Protein AF-A0A1B6NTG0-F1 (afdb_monomer)

pLDDT: mean 96.65, std 2.58, range [84.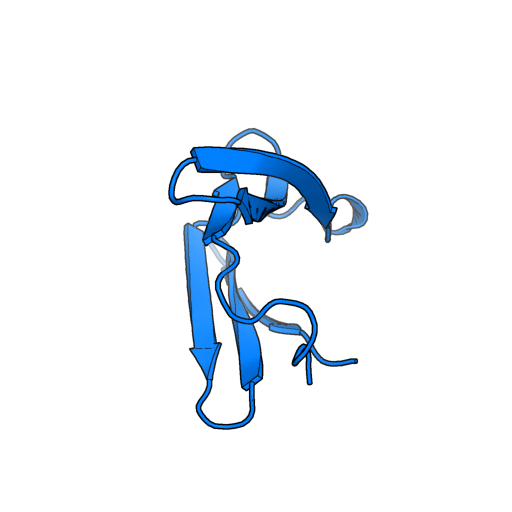19, 98.62]

Radius of gyration: 12.17 Å; Cα contacts (8 Å, |Δi|>4): 147; chains: 1; bounding box: 30×25×30 Å

Sequence (70 aa):
MFKEWNGDVLVGSLKFTHLRRIKVEDGKPAEQFEYVRDNHARIRDVEVGPEGAIYLLTDAPNGKVLKLTK

Foldseek 3Di:
DPPVLVQWDWDFAQPQGWIKTFDADPNDTDDIDTPPSVVSFRWDDWDQDPVGWIWTWTDDPPIDIDTDDD

Secondary structure (DSSP, 8-state):
--GGGTT-EEEEETTTTEEEEEEEETTEEEEEEEE-GGG---EEEEEE-TTSPEEEEE-STT--EEEE--

Solvent-accessible surface area (backbone atoms only — not comparable to full-atom values): 4077 Å² total; per-residue (Å²): 83,61,71,92,50,72,77,42,48,77,44,49,26,55,91,78,12,24,42,36,40,33,37,55,55,96,91,36,85,57,64,71,48,81,40,65,52,91,69,66,42,24,22,67,41,72,47,75,45,96,83,41,35,42,37,35,34,37,65,52,100,83,50,48,79,45,79,48,75,114

Organism: NCBI:txid412755

Nearest PDB structures (foldseek):
  7cgz-assembly1_A  TM=9.534E-01  e=1.323E-04  Serratia sp. FS14
  7cdy-assembly2_B  TM=9.550E-01  e=1.857E-04  Serratia sp. FS14
  7cgz-assembly1_B  TM=9.584E-01  e=2.200E-04  Serratia sp. FS14
  7cdy-assembly1_A  TM=9.556E-01  e=7.635E-04  Serratia sp. FS14
  2g8s-assembly2_B  TM=9.307E-01  e=8.549E-04  Escherichia coli K-12

InterPro domains:
  IPR011041 Soluble quinoprotein glucose/sorbosone dehydrogenase, beta-propeller domain superfamily [SSF50952] (5-68)
  IPR011042 Six-bladed beta-propeller, TolB-like [G3DSA:2.120.10.30] (1-70)
  IPR012938 Glucose/Sorbosone dehydrogenase [PF07995] (1-67)

Structure (mmCIF, N/CA/C/O backbone):
data_AF-A0A1B6NTG0-F1
#
_entry.id   AF-A0A1B6NTG0-F1
#
loop_
_atom_site.group_PDB
_atom_site.id
_atom_site.type_symbol
_atom_site.label_atom_id
_atom_site.label_alt_id
_atom_site.label_comp_id
_atom_site.label_asym_id
_atom_site.label_entity_id
_atom_site.label_seq_id
_atom_site.pdbx_PDB_ins_code
_atom_site.Cartn_x
_atom_site.Cartn_y
_atom_site.Cartn_z
_atom_site.occupancy
_atom_site.B_iso_or_equiv
_atom_site.auth_seq_id
_atom_site.auth_comp_id
_atom_site.auth_asym_id
_atom_site.auth_atom_id
_atom_site.pdbx_PDB_model_num
ATOM 1 N N . MET A 1 1 ? 0.315 -10.143 10.660 1.00 88.19 1 MET A N 1
ATOM 2 C CA . MET A 1 1 ? -0.757 -9.541 9.832 1.00 88.19 1 MET A CA 1
ATOM 3 C C . MET A 1 1 ? -1.236 -8.267 10.495 1.00 88.19 1 MET A C 1
ATOM 5 O O . MET A 1 1 ? -1.173 -8.199 11.719 1.00 88.19 1 MET A O 1
ATOM 9 N N . PHE A 1 2 ? -1.657 -7.276 9.711 1.00 93.38 2 PHE A N 1
ATOM 10 C CA . PHE A 1 2 ? -1.890 -5.898 10.169 1.00 93.38 2 PHE A CA 1
ATOM 11 C C . PHE A 1 2 ? -3.327 -5.688 10.674 1.00 93.38 2 PHE A C 1
ATOM 13 O O . PHE A 1 2 ? -4.079 -4.892 10.119 1.00 93.38 2 PHE A O 1
ATOM 20 N N . LYS A 1 3 ? -3.739 -6.422 11.718 1.00 92.44 3 LYS A N 1
ATOM 21 C CA . LYS A 1 3 ? -5.101 -6.303 12.287 1.00 92.44 3 LYS A CA 1
ATOM 22 C C . LYS A 1 3 ? -5.392 -4.891 12.802 1.00 92.44 3 LYS A C 1
ATOM 24 O O . LYS A 1 3 ? -6.534 -4.448 12.777 1.00 92.44 3 LYS A O 1
ATOM 29 N N . GLU A 1 4 ? -4.351 -4.192 13.246 1.00 93.62 4 GLU A N 1
ATOM 30 C CA . GLU A 1 4 ? -4.397 -2.807 13.712 1.00 93.62 4 GLU A CA 1
ATOM 31 C C . GLU A 1 4 ? -4.729 -1.777 12.613 1.00 93.62 4 GLU A C 1
ATOM 33 O O . GLU A 1 4 ? -4.889 -0.605 12.938 1.00 93.62 4 GLU A O 1
ATOM 38 N N . TRP A 1 5 ? -4.785 -2.177 11.334 1.00 95.56 5 TRP A N 1
ATOM 39 C CA . TRP A 1 5 ? -5.104 -1.300 10.192 1.00 95.56 5 TRP A CA 1
ATOM 40 C C . TRP A 1 5 ? -6.509 -1.555 9.622 1.00 95.56 5 TRP A C 1
ATOM 42 O O . TRP A 1 5 ? -6.858 -1.029 8.569 1.00 95.56 5 TRP A O 1
ATOM 52 N N . ASN A 1 6 ? -7.330 -2.381 10.276 1.00 94.50 6 ASN A N 1
ATOM 53 C CA . ASN A 1 6 ? -8.702 -2.623 9.831 1.00 94.50 6 ASN A CA 1
ATOM 54 C C . ASN A 1 6 ? -9.529 -1.329 9.869 1.00 94.50 6 ASN A C 1
ATOM 56 O O . ASN A 1 6 ? -9.651 -0.705 10.918 1.00 94.50 6 ASN A O 1
ATOM 60 N N . GLY A 1 7 ? -10.132 -0.974 8.732 1.00 95.56 7 GLY A N 1
ATOM 61 C CA . GLY A 1 7 ? -10.889 0.271 8.565 1.00 95.56 7 GLY A CA 1
ATOM 62 C C . GLY A 1 7 ? -10.048 1.461 8.092 1.00 95.56 7 GLY A C 1
ATOM 63 O O . GLY A 1 7 ? -10.621 2.472 7.689 1.00 95.56 7 GLY A O 1
ATOM 64 N N . ASP A 1 8 ? -8.718 1.334 8.066 1.00 97.88 8 ASP A N 1
ATOM 65 C CA . ASP A 1 8 ? -7.838 2.340 7.473 1.00 97.88 8 ASP A CA 1
ATOM 66 C C . ASP A 1 8 ? -7.884 2.269 5.939 1.00 97.88 8 ASP A C 1
ATOM 68 O O . ASP A 1 8 ? -8.136 1.222 5.338 1.00 97.88 8 ASP A O 1
ATOM 72 N N . VAL A 1 9 ? -7.557 3.387 5.290 1.00 98.19 9 VAL A N 1
ATOM 73 C CA . VAL A 1 9 ? -7.361 3.443 3.837 1.00 98.19 9 VAL A CA 1
ATOM 74 C C . VAL A 1 9 ? -5.879 3.304 3.514 1.00 98.19 9 VAL A C 1
ATOM 76 O O . VAL A 1 9 ? -5.033 4.012 4.070 1.00 98.19 9 VAL A O 1
ATOM 79 N N . LEU A 1 10 ? -5.567 2.417 2.571 1.00 98.38 10 LEU A N 1
ATOM 80 C CA . LEU A 1 10 ? -4.223 2.217 2.040 1.00 98.38 10 LEU A CA 1
ATOM 81 C C . LEU A 1 10 ? -4.127 2.791 0.626 1.00 98.38 10 LEU A C 1
ATOM 83 O O . LEU A 1 10 ? -4.970 2.507 -0.219 1.00 98.38 10 LEU A O 1
ATOM 87 N N . VAL A 1 11 ? -3.100 3.601 0.363 1.00 98.25 11 VAL A N 1
ATOM 88 C CA . VAL A 1 11 ? -2.918 4.272 -0.932 1.00 98.25 11 VAL A CA 1
ATOM 89 C C . VAL A 1 11 ? -1.475 4.141 -1.405 1.00 98.25 11 VAL A C 1
ATOM 91 O O . VAL A 1 11 ? -0.535 4.505 -0.694 1.00 98.25 11 VAL A O 1
ATOM 94 N N . GLY A 1 12 ? -1.291 3.652 -2.630 1.00 98.25 12 GLY A N 1
ATOM 95 C CA . GLY A 1 12 ? -0.001 3.662 -3.314 1.00 98.25 12 GLY A CA 1
ATOM 96 C C . GLY A 1 12 ? 0.366 5.061 -3.815 1.00 98.25 12 GLY A C 1
ATOM 97 O O . GLY A 1 12 ? -0.482 5.800 -4.312 1.00 98.25 12 GLY A O 1
ATOM 98 N N . SER A 1 13 ? 1.637 5.445 -3.697 1.00 98.12 13 SER A N 1
ATOM 99 C CA . SER A 1 13 ? 2.146 6.716 -4.210 1.00 98.12 13 SER A CA 1
ATOM 100 C C . SER A 1 13 ? 3.185 6.500 -5.305 1.00 98.12 13 SER A C 1
ATOM 102 O O . SER A 1 13 ? 4.290 6.009 -5.061 1.00 98.12 13 SER A O 1
ATOM 104 N N . LEU A 1 14 ? 2.849 6.934 -6.522 1.00 98.12 14 LEU A N 1
ATOM 105 C CA . LEU A 1 14 ? 3.754 6.883 -7.668 1.00 98.12 14 LEU A CA 1
ATOM 106 C C . LEU A 1 14 ? 4.879 7.917 -7.549 1.00 98.12 14 LEU A C 1
ATOM 108 O O . LEU A 1 14 ? 6.048 7.568 -7.642 1.00 98.12 14 LEU A O 1
ATOM 112 N N . LYS A 1 15 ? 4.551 9.201 -7.356 1.00 97.38 15 LYS A N 1
ATOM 113 C CA . LYS A 1 15 ? 5.557 10.280 -7.343 1.00 97.38 15 LYS A CA 1
ATOM 114 C C . LYS A 1 15 ? 6.422 10.259 -6.083 1.00 97.38 15 LYS A C 1
ATOM 116 O O . LYS A 1 15 ? 7.613 10.519 -6.175 1.00 97.38 15 LYS A O 1
ATOM 121 N N . PHE A 1 16 ? 5.821 9.984 -4.925 1.00 97.56 16 PHE A N 1
ATOM 122 C CA . PHE A 1 16 ? 6.518 10.054 -3.634 1.00 97.56 16 PHE A CA 1
ATOM 123 C C . PHE A 1 16 ? 7.037 8.697 -3.137 1.00 97.56 16 PHE A C 1
ATOM 125 O O . PHE A 1 16 ? 7.635 8.653 -2.064 1.00 97.56 16 PHE A O 1
ATOM 132 N N . THR A 1 17 ? 6.813 7.635 -3.926 1.00 97.81 17 THR A N 1
ATOM 133 C CA . THR A 1 17 ? 7.414 6.299 -3.772 1.00 97.81 17 THR A CA 1
ATOM 134 C C . THR A 1 17 ? 7.221 5.686 -2.388 1.00 97.81 17 THR A C 1
ATOM 136 O O . THR A 1 17 ? 8.182 5.356 -1.696 1.00 97.81 17 THR A O 1
ATOM 139 N N . HIS A 1 18 ? 5.966 5.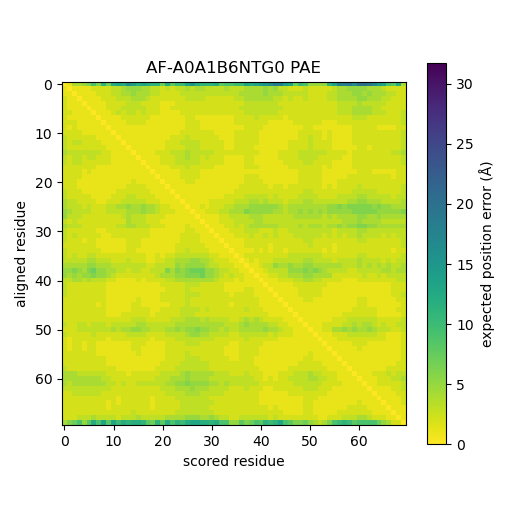572 -1.951 1.00 98.25 18 HIS A N 1
ATOM 140 C CA . HIS A 1 18 ? 5.629 5.035 -0.632 1.00 98.25 18 HIS A CA 1
ATOM 141 C C . HIS A 1 18 ? 4.230 4.417 -0.591 1.00 98.25 18 HIS A C 1
ATOM 143 O O . HIS A 1 18 ? 3.397 4.668 -1.466 1.00 98.25 18 HIS A O 1
ATOM 149 N N . LEU A 1 19 ? 3.970 3.643 0.462 1.00 98.38 19 LEU A N 1
ATOM 150 C CA . LEU A 1 19 ? 2.627 3.238 0.876 1.00 98.38 19 LEU A CA 1
ATOM 151 C C . LEU A 1 19 ? 2.118 4.237 1.919 1.00 98.38 19 LEU A C 1
ATOM 153 O O . LEU A 1 19 ? 2.752 4.421 2.958 1.00 98.38 19 LEU A O 1
ATOM 157 N N . ARG A 1 20 ? 0.982 4.882 1.661 1.00 98.38 20 ARG A N 1
ATOM 158 C CA . ARG A 1 20 ? 0.282 5.740 2.623 1.00 98.38 20 ARG A CA 1
ATOM 159 C C . ARG A 1 20 ? -0.772 4.914 3.355 1.00 98.38 20 ARG A C 1
ATOM 161 O O . ARG A 1 20 ? -1.569 4.246 2.705 1.00 98.38 20 ARG A O 1
ATOM 168 N N . ARG A 1 21 ? -0.823 5.033 4.680 1.00 98.25 21 ARG A N 1
ATOM 169 C CA . ARG A 1 21 ? -1.967 4.611 5.500 1.00 98.25 21 ARG A CA 1
ATOM 170 C C . ARG A 1 21 ? -2.661 5.839 6.059 1.00 98.25 21 ARG A C 1
ATOM 172 O O . ARG A 1 21 ? -1.988 6.718 6.592 1.00 98.25 21 ARG A O 1
ATOM 179 N N . ILE A 1 22 ? -3.978 5.889 5.949 1.00 98.50 22 ILE A N 1
ATOM 180 C CA . ILE A 1 22 ? -4.817 6.960 6.479 1.00 98.50 22 ILE A CA 1
ATOM 181 C C . ILE A 1 22 ? -5.772 6.318 7.476 1.00 98.50 22 ILE A C 1
ATOM 183 O O . ILE A 1 22 ? -6.581 5.479 7.081 1.00 98.50 22 ILE A O 1
ATOM 187 N N . LYS A 1 23 ? -5.683 6.713 8.748 1.00 98.31 23 LYS A N 1
ATOM 188 C CA . LYS A 1 23 ? -6.699 6.335 9.730 1.00 98.31 23 LYS A CA 1
ATOM 189 C C . LYS A 1 23 ? -8.022 7.003 9.380 1.00 98.31 23 LYS A C 1
ATOM 191 O O . LYS A 1 23 ? -8.032 8.168 8.972 1.00 98.31 23 LYS A O 1
ATOM 196 N N . VAL A 1 24 ? -9.119 6.276 9.553 1.00 98.12 24 VAL A N 1
ATOM 197 C CA . VAL A 1 24 ? -10.474 6.802 9.358 1.00 98.12 24 VAL A CA 1
ATOM 198 C C . VAL A 1 24 ? -11.189 6.853 10.703 1.00 98.12 24 VAL A C 1
ATOM 200 O O . VAL A 1 24 ? -11.393 5.825 11.341 1.00 98.12 24 VAL A O 1
ATOM 203 N N . GLU A 1 25 ? -11.592 8.052 11.114 1.00 96.81 25 GLU A N 1
ATOM 204 C CA . GLU A 1 25 ? -12.333 8.313 12.352 1.00 96.81 25 GLU A CA 1
ATOM 205 C C . GLU A 1 25 ? -13.646 9.016 11.984 1.00 96.81 25 GLU A C 1
ATOM 207 O O . GLU A 1 25 ? -13.638 10.016 11.266 1.00 96.81 25 GLU A O 1
ATOM 212 N N . ASP A 1 26 ? -14.790 8.456 12.391 1.00 96.06 26 ASP A N 1
ATOM 213 C CA . ASP A 1 26 ? -16.135 8.959 12.053 1.00 96.06 26 ASP A CA 1
ATOM 214 C C . ASP A 1 26 ? -16.352 9.222 10.548 1.00 96.06 26 ASP A C 1
ATOM 216 O O . ASP A 1 26 ? -16.965 10.208 10.130 1.00 96.06 26 ASP A O 1
ATOM 220 N N . GLY A 1 27 ? -15.802 8.337 9.708 1.00 95.44 27 GLY A N 1
ATOM 221 C CA . GLY A 1 27 ? -15.875 8.443 8.248 1.00 95.44 27 GLY A CA 1
ATOM 222 C C . GLY A 1 27 ? -15.011 9.559 7.651 1.00 95.44 27 GLY A C 1
ATOM 223 O O . GLY A 1 27 ? -15.146 9.862 6.465 1.00 95.44 27 GLY A O 1
ATOM 224 N N . LYS A 1 28 ? -14.128 10.177 8.442 1.00 97.56 28 LYS A N 1
ATOM 225 C CA . LYS A 1 28 ? -13.235 11.256 8.012 1.00 97.56 28 LYS A CA 1
ATOM 226 C C . LYS A 1 28 ? -11.764 10.830 8.092 1.00 97.56 28 LYS A C 1
ATOM 228 O O . LYS A 1 28 ? -11.398 10.061 8.980 1.00 97.56 28 LYS A O 1
ATOM 233 N N . PRO A 1 29 ? -10.900 11.336 7.193 1.00 97.75 29 PRO A N 1
ATOM 234 C CA . PRO A 1 29 ? -9.458 11.145 7.303 1.00 97.75 29 PRO A CA 1
ATOM 235 C C . PRO A 1 29 ? -8.904 11.764 8.593 1.00 97.75 29 PRO A C 1
ATOM 237 O O . PRO A 1 29 ? -9.156 12.937 8.869 1.00 97.75 29 PRO A O 1
ATOM 240 N N . ALA A 1 30 ? -8.113 10.991 9.329 1.00 97.38 30 ALA A N 1
ATOM 241 C CA . ALA A 1 30 ? -7.411 11.411 10.535 1.00 97.38 30 ALA A CA 1
ATOM 242 C C . ALA A 1 30 ? -5.886 11.339 10.311 1.00 97.38 30 ALA A C 1
ATOM 244 O O . ALA A 1 30 ? -5.366 11.826 9.302 1.00 97.38 30 ALA A O 1
ATOM 245 N N . GLU A 1 31 ? -5.153 10.747 11.253 1.00 98.12 31 GLU A N 1
ATOM 246 C CA . GLU A 1 31 ? -3.697 10.615 11.203 1.00 98.12 31 GLU A CA 1
ATOM 247 C C . GLU A 1 31 ? -3.220 9.800 9.987 1.00 98.12 31 GLU A C 1
ATOM 249 O O . GLU A 1 31 ? -3.829 8.800 9.594 1.00 98.12 31 GLU A O 1
ATOM 254 N N . GLN A 1 32 ? -2.095 10.215 9.400 1.00 98.19 32 GLN A N 1
ATOM 255 C CA . GLN A 1 32 ? -1.536 9.602 8.199 1.00 98.19 32 GLN A CA 1
ATOM 256 C C . GLN A 1 32 ? -0.098 9.147 8.415 1.00 98.19 32 GLN A C 1
ATOM 258 O O . GLN A 1 32 ? 0.711 9.854 9.007 1.00 98.19 32 GLN A O 1
ATOM 263 N N . PHE A 1 33 ? 0.233 7.992 7.846 1.00 98.19 33 PHE A N 1
ATOM 264 C CA . PHE A 1 33 ? 1.542 7.359 7.961 1.00 98.19 33 PHE A CA 1
ATOM 265 C C . PHE A 1 33 ? 2.087 6.999 6.587 1.00 98.19 33 PHE A C 1
ATOM 267 O O . PHE A 1 33 ? 1.331 6.722 5.652 1.00 98.19 33 PHE A O 1
ATOM 274 N N . GLU A 1 34 ? 3.409 6.972 6.472 1.00 97.94 34 GLU A N 1
ATOM 275 C CA . GLU A 1 34 ? 4.113 6.606 5.250 1.00 97.94 34 GLU A CA 1
ATOM 276 C C . GLU A 1 34 ? 5.052 5.439 5.544 1.00 97.94 34 GLU A C 1
ATOM 278 O O . GLU A 1 34 ? 5.836 5.479 6.489 1.00 97.94 34 GLU A O 1
ATOM 283 N N . TYR A 1 35 ? 4.971 4.401 4.720 1.00 97.19 35 TYR A N 1
ATOM 284 C CA 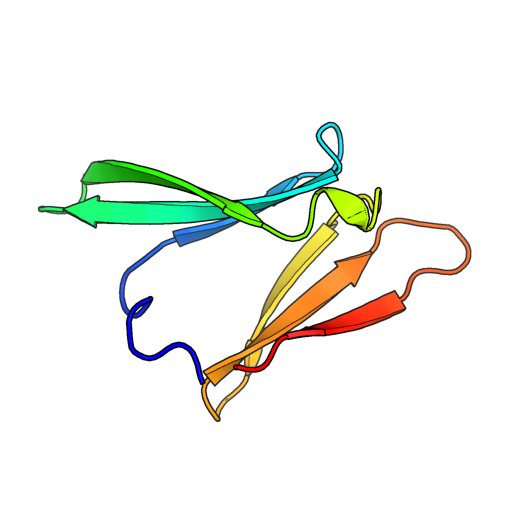. TYR A 1 35 ? 5.769 3.186 4.833 1.00 97.19 35 TYR A CA 1
ATOM 285 C C . TYR A 1 35 ? 6.542 2.941 3.541 1.00 97.19 35 TYR A C 1
ATOM 287 O O . TYR A 1 35 ? 6.235 3.519 2.497 1.00 97.19 35 TYR A O 1
ATOM 295 N N . VAL A 1 36 ? 7.534 2.050 3.613 1.00 95.62 36 VAL A N 1
ATOM 296 C CA . VAL A 1 36 ? 8.348 1.567 2.481 1.00 95.62 36 VAL A CA 1
ATOM 297 C C . VAL A 1 36 ? 9.082 2.653 1.681 1.00 95.62 36 VAL A C 1
ATOM 299 O O . VAL A 1 36 ? 9.501 2.395 0.554 1.00 95.62 36 VAL A O 1
ATOM 302 N N . ARG A 1 37 ? 9.294 3.842 2.264 1.00 94.25 37 ARG A N 1
ATOM 303 C CA . ARG A 1 37 ? 10.034 4.940 1.618 1.00 94.25 37 ARG A CA 1
ATOM 304 C C . ARG A 1 37 ? 11.431 4.517 1.162 1.00 94.25 37 ARG A C 1
ATOM 306 O O . ARG A 1 37 ? 11.832 4.854 0.053 1.00 94.25 37 ARG A O 1
ATOM 313 N N . ASP A 1 38 ? 12.113 3.700 1.960 1.00 93.38 38 ASP A N 1
ATOM 314 C CA . ASP A 1 38 ? 13.488 3.260 1.684 1.00 93.38 38 ASP A CA 1
ATOM 315 C C . ASP A 1 38 ? 13.604 2.341 0.454 1.00 93.38 38 ASP A C 1
ATOM 317 O O . ASP A 1 38 ? 14.688 2.162 -0.098 1.00 93.38 38 ASP A O 1
ATOM 321 N N . ASN A 1 39 ? 12.489 1.782 -0.028 1.00 91.06 39 ASN A N 1
ATOM 322 C CA . ASN A 1 39 ? 12.465 0.967 -1.244 1.00 91.06 39 ASN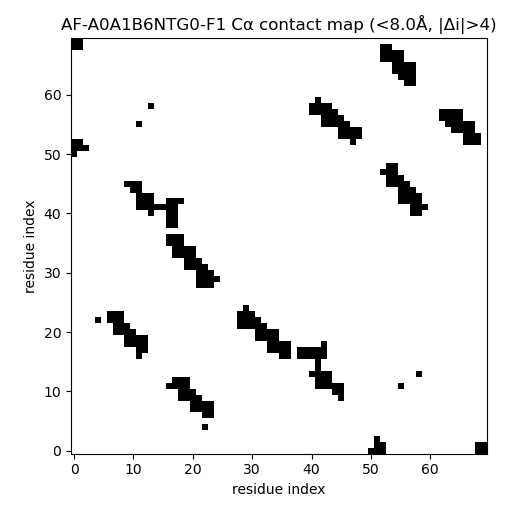 A CA 1
ATOM 323 C C . ASN A 1 39 ? 12.583 1.831 -2.517 1.00 91.06 39 ASN A C 1
ATOM 3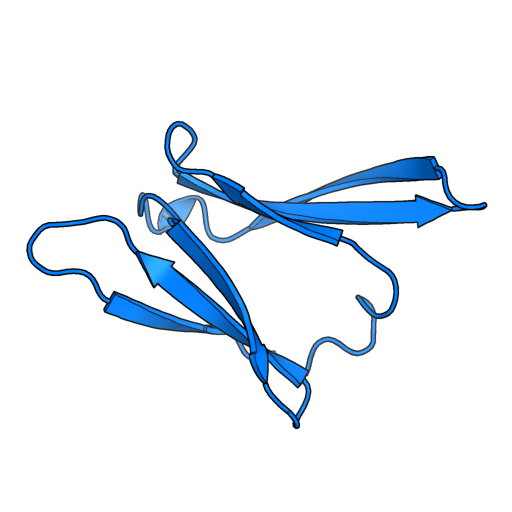25 O O . ASN A 1 39 ? 12.963 1.325 -3.567 1.00 91.06 39 ASN A O 1
ATOM 329 N N . HIS A 1 40 ? 12.269 3.134 -2.446 1.00 93.25 40 HIS A N 1
ATOM 330 C CA . HIS A 1 40 ? 12.279 4.061 -3.591 1.00 93.25 40 HIS A CA 1
ATOM 331 C C . HIS A 1 40 ? 11.422 3.599 -4.789 1.00 93.25 40 HIS A C 1
ATOM 333 O O . HIS A 1 40 ? 11.568 4.085 -5.912 1.00 93.25 40 HIS A O 1
ATOM 339 N N . ALA A 1 41 ? 10.499 2.662 -4.565 1.00 97.31 41 ALA A N 1
ATOM 340 C CA . ALA A 1 41 ? 9.643 2.107 -5.597 1.00 97.31 41 ALA A CA 1
ATOM 341 C C . ALA A 1 41 ? 8.364 2.935 -5.752 1.00 97.31 41 ALA A C 1
ATOM 343 O O . ALA A 1 41 ? 7.685 3.271 -4.781 1.00 97.31 41 ALA A O 1
ATOM 344 N N . ARG A 1 42 ? 7.996 3.219 -7.001 1.00 98.44 42 ARG A N 1
ATOM 345 C CA . ARG A 1 42 ? 6.693 3.790 -7.353 1.00 98.44 42 ARG A CA 1
ATOM 346 C C . ARG A 1 42 ? 5.617 2.739 -7.086 1.00 98.44 42 ARG A C 1
ATOM 348 O O . ARG A 1 42 ?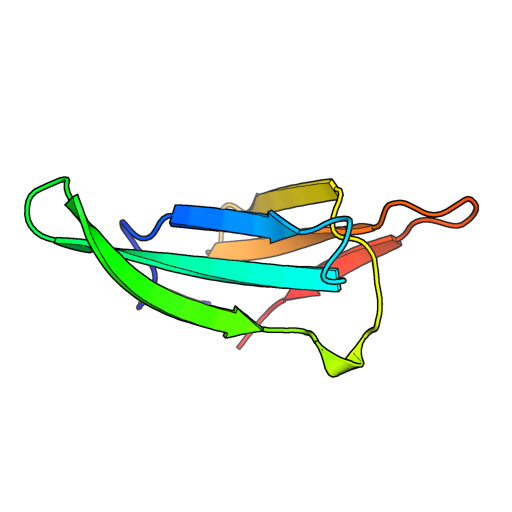 5.667 1.672 -7.695 1.00 98.44 42 ARG A O 1
ATOM 355 N N . ILE A 1 43 ? 4.659 3.017 -6.205 1.00 98.62 43 ILE A N 1
ATOM 356 C CA . ILE A 1 43 ? 3.615 2.041 -5.856 1.00 98.62 43 ILE A CA 1
ATOM 357 C C . ILE A 1 43 ? 2.383 2.283 -6.730 1.00 98.62 43 ILE A C 1
ATOM 359 O O . ILE A 1 43 ? 1.783 3.356 -6.665 1.00 98.62 43 ILE A O 1
ATOM 363 N N . ARG A 1 44 ? 2.050 1.297 -7.571 1.00 98.50 44 ARG A N 1
ATOM 364 C CA . ARG A 1 44 ? 0.919 1.311 -8.510 1.00 98.50 44 ARG A CA 1
ATOM 365 C C . ARG A 1 44 ? -0.375 0.885 -7.841 1.00 98.50 44 ARG A C 1
ATOM 367 O O . ARG A 1 44 ? -1.384 1.554 -8.030 1.00 98.50 44 ARG A O 1
ATOM 374 N N . ASP A 1 45 ? -0.324 -0.229 -7.126 1.00 98.50 45 ASP A N 1
ATOM 375 C CA . ASP A 1 45 ? -1.510 -0.894 -6.603 1.00 98.50 45 ASP A CA 1
ATOM 376 C C . ASP A 1 45 ? -1.255 -1.459 -5.211 1.00 98.50 45 ASP A C 1
ATOM 378 O O . ASP A 1 45 ? -0.101 -1.739 -4.855 1.00 98.50 45 ASP A O 1
ATOM 382 N N . VAL A 1 46 ? -2.327 -1.591 -4.433 1.00 98.50 46 VAL A N 1
ATOM 383 C CA . VAL A 1 46 ? -2.299 -2.050 -3.045 1.00 98.50 46 VAL A CA 1
ATOM 384 C C . VAL A 1 46 ? -3.487 -2.964 -2.791 1.00 98.50 46 VAL A C 1
ATOM 386 O O . VAL A 1 46 ? -4.626 -2.518 -2.839 1.00 98.50 46 VAL A O 1
ATOM 389 N N . GLU A 1 47 ? -3.210 -4.215 -2.434 1.00 98.19 47 GLU A N 1
ATOM 390 C CA . GLU A 1 47 ? -4.240 -5.219 -2.163 1.00 98.19 47 GLU A CA 1
ATOM 391 C C . GLU A 1 47 ? -4.032 -5.884 -0.804 1.00 98.19 47 GLU A C 1
ATOM 393 O O . GLU A 1 47 ? -2.902 -6.181 -0.402 1.00 98.19 47 GLU A O 1
ATOM 398 N N . VAL A 1 48 ? -5.126 -6.155 -0.091 1.00 97.69 48 VAL A N 1
ATOM 399 C CA . VAL A 1 48 ? -5.093 -6.894 1.177 1.00 97.69 48 VAL A CA 1
ATOM 400 C C . VAL A 1 48 ? -5.486 -8.339 0.904 1.00 97.69 48 VAL A C 1
ATOM 402 O O . VAL A 1 48 ? -6.618 -8.640 0.540 1.00 97.69 48 VAL A O 1
ATOM 405 N N . GLY A 1 49 ? -4.537 -9.257 1.075 1.00 96.00 49 GLY A N 1
ATOM 406 C CA . GLY A 1 49 ? -4.796 -10.683 0.917 1.00 96.00 49 GLY A CA 1
ATOM 407 C C . GLY A 1 49 ? -5.715 -11.239 2.012 1.00 96.00 49 GLY A C 1
ATOM 408 O O . GLY A 1 49 ? -5.835 -10.632 3.077 1.00 96.00 49 GLY A O 1
ATOM 409 N N . PRO A 1 50 ? -6.284 -12.441 1.814 1.00 94.25 50 PRO A N 1
ATOM 410 C CA . PRO A 1 50 ? -7.297 -13.019 2.708 1.00 94.25 50 PRO A CA 1
ATOM 411 C C . PRO A 1 50 ? -6.812 -13.214 4.150 1.00 94.25 50 PRO A C 1
ATOM 413 O O . PRO A 1 50 ? -7.586 -13.088 5.090 1.00 94.25 50 PRO A O 1
ATOM 416 N N . GLU A 1 51 ? -5.515 -13.457 4.335 1.00 92.69 51 GLU A N 1
ATOM 417 C CA . GLU A 1 51 ? -4.910 -13.611 5.661 1.00 92.69 51 GLU A CA 1
ATOM 418 C C . GLU A 1 51 ? -4.514 -12.263 6.304 1.00 92.69 51 GLU A C 1
ATOM 420 O O . GLU A 1 51 ? -4.007 -12.231 7.422 1.00 92.69 51 GLU A O 1
ATOM 425 N N . GLY A 1 52 ? -4.675 -11.130 5.608 1.00 94.25 52 GLY A N 1
ATOM 426 C CA . GLY A 1 52 ? -4.286 -9.791 6.080 1.00 94.25 52 GLY A CA 1
ATOM 427 C C . GLY A 1 52 ? -2.844 -9.372 5.755 1.00 94.25 52 GLY A C 1
ATOM 428 O O . GL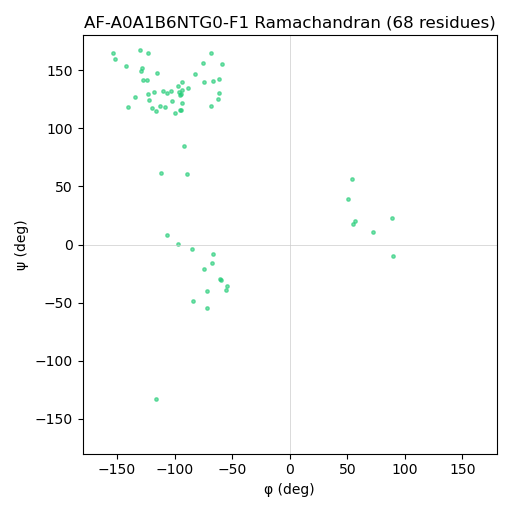Y A 1 52 ? -2.267 -8.537 6.459 1.00 94.25 52 GLY A O 1
ATOM 429 N N . ALA 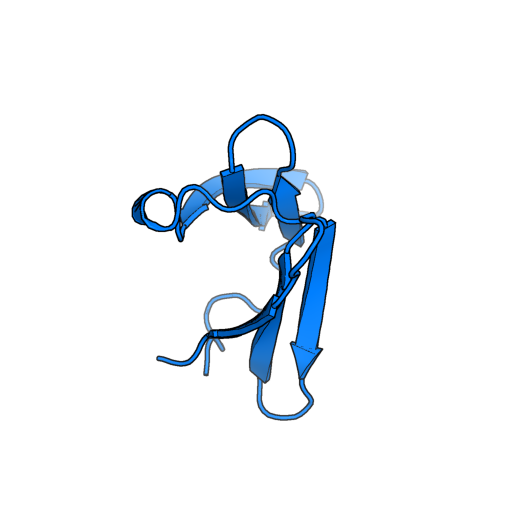A 1 53 ? -2.237 -9.975 4.726 1.00 97.06 53 ALA A N 1
ATOM 430 C CA . ALA A 1 53 ? -0.961 -9.527 4.164 1.00 97.06 53 ALA A CA 1
ATOM 431 C C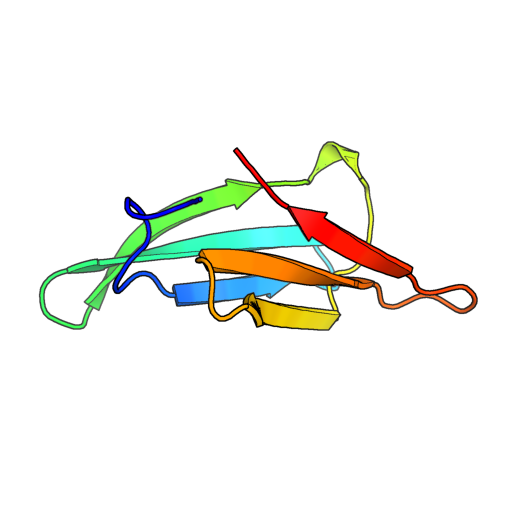 . ALA A 1 53 ? -1.239 -8.386 3.190 1.00 97.06 53 ALA A C 1
ATOM 433 O O . ALA A 1 53 ? -2.253 -8.428 2.497 1.00 97.06 53 ALA A O 1
ATOM 434 N N . ILE A 1 54 ? -0.329 -7.423 3.085 1.00 97.88 54 ILE A N 1
ATOM 435 C CA . ILE A 1 54 ? -0.482 -6.323 2.129 1.00 97.88 54 ILE A CA 1
ATOM 436 C C . ILE A 1 54 ? 0.423 -6.596 0.938 1.00 97.88 54 ILE A C 1
ATOM 438 O O . ILE A 1 54 ? 1.629 -6.782 1.100 1.00 97.88 54 ILE A O 1
ATOM 442 N N . TYR A 1 55 ? -0.160 -6.630 -0.250 1.00 98.25 55 TYR A N 1
ATOM 443 C CA . TYR A 1 55 ? 0.544 -6.801 -1.508 1.00 98.25 55 TYR A CA 1
ATOM 444 C C . TYR A 1 55 ? 0.653 -5.456 -2.213 1.00 98.25 55 TYR A C 1
ATOM 446 O O . TYR A 1 55 ? -0.331 -4.731 -2.323 1.00 98.25 55 TYR A O 1
ATOM 454 N N . LEU A 1 56 ? 1.855 -5.121 -2.679 1.00 98.50 56 LEU A N 1
ATOM 455 C CA . LEU A 1 56 ? 2.126 -3.891 -3.419 1.00 98.50 56 LEU A CA 1
ATOM 456 C C . LEU A 1 56 ? 2.620 -4.231 -4.820 1.00 98.50 56 LEU A C 1
ATOM 458 O O . LEU A 1 56 ? 3.568 -5.008 -4.956 1.00 98.50 56 LEU A O 1
ATOM 462 N N . LEU A 1 57 ? 2.044 -3.602 -5.843 1.00 98.62 57 LEU A N 1
ATOM 463 C CA . LEU A 1 57 ? 2.572 -3.654 -7.206 1.00 98.62 57 LEU A CA 1
ATOM 464 C C . LEU A 1 57 ? 3.467 -2.439 -7.465 1.00 98.62 57 LEU A C 1
ATOM 466 O O . LEU A 1 57 ? 3.049 -1.303 -7.228 1.00 98.62 57 LEU A O 1
ATOM 470 N N . THR A 1 58 ? 4.685 -2.654 -7.967 1.00 98.62 58 THR A N 1
ATOM 471 C CA . THR A 1 58 ? 5.587 -1.553 -8.337 1.00 98.62 58 THR A CA 1
ATOM 472 C C . THR A 1 58 ? 5.468 -1.167 -9.815 1.00 98.62 58 THR A C 1
ATOM 474 O O . THR A 1 58 ? 5.364 -2.015 -10.697 1.00 98.62 58 THR A O 1
ATOM 477 N N . ASP A 1 59 ? 5.506 0.138 -10.088 1.00 98.50 59 ASP A N 1
ATOM 478 C CA . ASP A 1 59 ? 5.406 0.739 -11.424 1.00 98.50 59 ASP A CA 1
ATOM 479 C C . ASP A 1 59 ? 6.809 0.926 -12.027 1.00 98.50 59 ASP A C 1
ATOM 481 O O . ASP A 1 59 ? 7.429 1.982 -11.880 1.00 98.50 59 ASP A O 1
ATOM 485 N N . ALA A 1 60 ? 7.336 -0.124 -12.659 1.00 97.75 60 ALA A N 1
ATOM 486 C CA . ALA A 1 60 ? 8.639 -0.119 -13.326 1.00 97.75 60 ALA A CA 1
ATOM 487 C C . ALA A 1 60 ? 8.669 -1.127 -14.493 1.00 97.75 60 ALA A C 1
ATOM 489 O O . ALA A 1 60 ? 7.893 -2.082 -14.474 1.00 97.75 60 ALA A O 1
ATOM 490 N N . PRO A 1 61 ? 9.592 -0.987 -15.471 1.00 97.81 61 PRO A N 1
ATOM 491 C CA . PRO A 1 61 ? 9.739 -1.957 -16.562 1.00 97.81 61 PRO A CA 1
ATOM 492 C C . PRO A 1 61 ? 9.948 -3.401 -16.086 1.00 97.81 61 PRO A C 1
ATOM 494 O O . PRO A 1 61 ? 9.426 -4.330 -16.688 1.00 97.81 61 PRO A O 1
ATOM 497 N N . ASN A 1 62 ? 10.669 -3.583 -14.975 1.00 97.00 62 ASN A N 1
ATOM 498 C CA . ASN A 1 62 ? 10.786 -4.859 -14.269 1.00 97.00 62 ASN A CA 1
ATOM 499 C C . ASN A 1 62 ? 10.082 -4.761 -12.905 1.00 97.00 62 ASN A C 1
ATOM 501 O O . ASN A 1 62 ? 10.719 -4.790 -11.846 1.00 97.00 62 ASN A O 1
ATOM 505 N N . GLY A 1 63 ? 8.773 -4.502 -12.959 1.00 97.62 63 GLY A N 1
ATOM 506 C CA . GLY A 1 63 ? 7.904 -4.355 -11.797 1.00 97.62 63 GLY A CA 1
ATOM 507 C C . GLY A 1 63 ? 7.886 -5.606 -10.919 1.00 97.62 63 GLY A C 1
ATOM 508 O O . GLY A 1 63 ? 8.178 -6.716 -11.359 1.00 97.62 63 GLY A O 1
ATOM 509 N N . LYS A 1 64 ? 7.562 -5.416 -9.643 1.00 97.94 64 LYS A N 1
ATOM 510 C CA . LYS A 1 64 ? 7.566 -6.464 -8.623 1.00 97.94 64 LYS A CA 1
ATOM 511 C C . LYS A 1 64 ? 6.244 -6.465 -7.877 1.00 97.94 64 LYS A C 1
ATOM 513 O O . LYS A 1 64 ? 5.652 -5.410 -7.656 1.00 97.94 64 LYS A O 1
ATOM 518 N N . VAL A 1 65 ? 5.851 -7.648 -7.419 1.00 98.19 65 VAL A N 1
ATOM 519 C CA . VAL A 1 65 ? 4.855 -7.801 -6.360 1.00 98.19 65 VAL A CA 1
ATOM 520 C C . VAL A 1 65 ? 5.607 -7.951 -5.045 1.00 98.19 65 VAL A C 1
ATOM 522 O O . VAL A 1 65 ? 6.368 -8.901 -4.859 1.00 98.19 65 VAL A O 1
ATOM 525 N N . LEU A 1 66 ? 5.430 -6.993 -4.144 1.00 97.50 66 LEU A N 1
ATOM 526 C CA . LEU A 1 66 ? 5.991 -7.034 -2.799 1.00 97.50 66 LEU A CA 1
ATOM 527 C C . LEU A 1 66 ? 4.925 -7.559 -1.847 1.00 97.50 66 LEU A C 1
ATOM 529 O O . LEU A 1 66 ? 3.782 -7.119 -1.910 1.00 97.50 66 LEU A O 1
ATOM 533 N N . LYS A 1 67 ? 5.300 -8.460 -0.942 1.00 97.25 67 LYS A N 1
ATOM 534 C CA . LYS A 1 67 ? 4.431 -8.928 0.138 1.00 97.25 67 LYS A CA 1
ATOM 535 C C . LYS A 1 67 ? 4.931 -8.349 1.453 1.00 97.25 67 LYS A C 1
ATOM 537 O O . LYS A 1 67 ? 6.049 -8.642 1.864 1.00 97.25 67 LYS A O 1
ATOM 542 N N . LEU A 1 68 ? 4.102 -7.548 2.106 1.00 96.00 68 LEU A N 1
ATOM 543 C CA . LEU A 1 68 ? 4.360 -7.024 3.437 1.00 96.00 68 LEU A CA 1
ATOM 544 C C . LEU A 1 68 ? 3.682 -7.912 4.476 1.00 96.00 68 LEU A C 1
ATOM 546 O O . LEU A 1 68 ? 2.482 -8.198 4.406 1.00 96.00 68 LEU A O 1
ATOM 550 N N . THR A 1 69 ? 4.467 -8.319 5.462 1.00 94.12 69 THR A N 1
ATOM 551 C CA . THR A 1 69 ? 4.025 -9.037 6.656 1.00 94.12 69 THR A CA 1
ATOM 552 C C . THR A 1 69 ? 4.603 -8.349 7.889 1.00 94.12 69 THR A C 1
ATOM 554 O O . THR A 1 69 ? 5.470 -7.484 7.769 1.00 94.12 69 THR A O 1
ATOM 557 N N . LYS A 1 70 ? 4.088 -8.710 9.064 1.00 84.19 70 LYS A N 1
ATOM 558 C CA . LYS A 1 70 ? 4.611 -8.258 10.357 1.00 84.19 70 LYS A CA 1
ATOM 559 C C . LYS A 1 70 ? 5.618 -9.271 10.876 1.00 84.19 70 LYS A C 1
ATOM 561 O O . LYS A 1 70 ? 5.363 -10.468 10.607 1.00 84.19 70 LYS A O 1
#

Mean predicted aligned error: 2.33 Å